Protein AF-A0A5C7T1J4-F1 (afdb_monomer)

Nearest PDB structures (foldseek):
  4exb-assembly1_A  TM=9.781E-01  e=6.542E-20  Pseudomonas aeruginosa PAO1
  4exa-assembly2_F  TM=9.784E-01  e=7.935E-20  Pseudomonas aeruginosa PAO1
  4exa-assembly1_A  TM=9.859E-01  e=1.328E-19  Pseudomonas aeruginosa PAO1
  4exb-assembly2_F  TM=9.784E-01  e=1.611E-19  Pseudomonas aeruginosa PAO1
  4exb-assembly3_E  TM=9.794E-01  e=1.611E-19  Pseudomonas aeruginosa PAO1

Structure (mmCIF, N/CA/C/O backbone):
data_AF-A0A5C7T1J4-F1
#
_entry.id   AF-A0A5C7T1J4-F1
#
loop_
_atom_site.group_PDB
_atom_site.id
_atom_site.type_symbol
_atom_site.label_atom_id
_atom_site.label_alt_id
_atom_site.label_comp_id
_atom_site.label_asym_id
_atom_site.label_entity_id
_atom_site.label_seq_id
_atom_site.pdbx_PDB_ins_code
_atom_site.Cartn_x
_atom_site.Cartn_y
_atom_site.Cartn_z
_atom_site.occupancy
_atom_site.B_iso_or_equiv
_atom_site.auth_seq_id
_atom_site.auth_comp_id
_atom_site.auth_asym_id
_atom_site.auth_atom_id
_atom_site.pdbx_PDB_model_num
ATOM 1 N N . VAL A 1 1 ? -10.253 10.873 10.100 1.00 97.56 1 VAL A N 1
ATOM 2 C CA . VAL A 1 1 ? -11.132 10.089 9.203 1.00 97.56 1 VAL A CA 1
ATOM 3 C C . VAL A 1 1 ? -12.357 10.888 8.777 1.00 97.56 1 VAL A C 1
ATOM 5 O O . VAL A 1 1 ? -12.518 11.051 7.579 1.00 97.56 1 VAL A O 1
ATOM 8 N N . GLU A 1 2 ? -13.118 11.497 9.694 1.00 98.44 2 GLU A N 1
ATOM 9 C CA . GLU A 1 2 ? -14.307 12.328 9.373 1.00 98.44 2 GLU A CA 1
ATOM 10 C C . GLU A 1 2 ? -14.107 13.330 8.228 1.00 98.44 2 GLU A C 1
ATOM 12 O O . GLU A 1 2 ? -14.837 13.335 7.244 1.00 98.44 2 GLU A O 1
ATOM 17 N N . ARG A 1 3 ? -13.038 14.133 8.291 1.00 98.69 3 ARG A N 1
ATOM 18 C CA . ARG A 1 3 ? -12.719 15.089 7.221 1.00 98.69 3 ARG A CA 1
ATOM 19 C C . ARG A 1 3 ? -12.499 14.416 5.858 1.00 98.69 3 ARG A C 1
ATOM 21 O O . ARG A 1 3 ? -12.769 15.029 4.833 1.00 98.69 3 ARG A O 1
ATOM 28 N N . SER A 1 4 ? -11.965 13.194 5.828 1.00 98.75 4 SER A N 1
ATOM 29 C CA . SER A 1 4 ? -11.783 12.438 4.583 1.00 98.75 4 SER A CA 1
ATOM 30 C C . SER A 1 4 ? -13.115 11.922 4.045 1.00 98.75 4 SER A C 1
ATOM 32 O O . SER A 1 4 ? -13.328 12.023 2.845 1.00 98.75 4 SER A O 1
ATOM 34 N N . LEU A 1 5 ? -14.010 11.446 4.916 1.00 98.75 5 LEU A N 1
ATOM 35 C CA . LEU A 1 5 ? -15.373 11.044 4.546 1.00 98.75 5 LEU A CA 1
ATOM 36 C C . LEU A 1 5 ? -16.130 12.211 3.906 1.00 98.75 5 LEU A C 1
ATOM 38 O O . LEU A 1 5 ? -16.627 12.088 2.792 1.00 98.75 5 LEU A O 1
ATOM 42 N N . GLN A 1 6 ? -16.090 13.385 4.545 1.00 98.69 6 GLN A N 1
ATOM 43 C CA . GLN A 1 6 ? -16.705 14.601 4.010 1.00 98.69 6 GLN A CA 1
ATOM 44 C C . GLN A 1 6 ? -16.141 14.989 2.636 1.00 98.69 6 GLN A C 1
ATOM 46 O O . GLN A 1 6 ? -16.895 15.335 1.737 1.00 98.69 6 GLN A O 1
ATOM 51 N N . ARG A 1 7 ? -14.813 14.937 2.462 1.00 98.81 7 ARG A N 1
ATOM 52 C CA . ARG A 1 7 ? -14.150 15.297 1.195 1.00 98.81 7 ARG A CA 1
ATOM 53 C C . ARG A 1 7 ? -14.438 14.325 0.054 1.00 98.81 7 ARG A C 1
ATOM 55 O O . ARG A 1 7 ? -14.360 14.732 -1.096 1.00 98.81 7 ARG A O 1
ATOM 62 N N . LEU A 1 8 ? -14.667 13.056 0.376 1.00 98.69 8 LEU A N 1
ATOM 63 C CA . LEU A 1 8 ? -14.955 12.001 -0.594 1.00 98.69 8 LEU A CA 1
ATOM 64 C C . LEU A 1 8 ? -16.459 11.801 -0.812 1.00 98.69 8 LEU A C 1
ATOM 66 O O . LEU A 1 8 ? -16.826 10.929 -1.590 1.00 98.69 8 LEU A O 1
ATOM 70 N N . GLU A 1 9 ? -17.303 12.578 -0.122 1.00 98.56 9 GLU A N 1
ATOM 71 C CA . GLU A 1 9 ? -18.767 12.506 -0.209 1.00 98.56 9 GLU A CA 1
ATOM 72 C C . GLU A 1 9 ? -19.301 11.074 -0.006 1.00 98.56 9 GLU A C 1
ATOM 74 O O . GLU A 1 9 ? -20.206 10.611 -0.695 1.00 98.56 9 GLU A O 1
ATOM 79 N N . THR A 1 10 ? -18.717 10.358 0.961 1.00 98.69 10 THR A N 1
ATOM 80 C CA . THR A 1 10 ? -19.054 8.968 1.307 1.00 98.69 10 THR A CA 1
ATOM 81 C C . THR A 1 10 ? -19.173 8.806 2.820 1.00 98.69 10 THR A C 1
ATOM 83 O O . THR A 1 10 ? -18.538 9.532 3.587 1.00 98.69 10 THR A O 1
ATOM 86 N N . ASP A 1 11 ? -19.956 7.827 3.264 1.00 98.31 11 ASP A N 1
ATOM 87 C CA . ASP A 1 11 ? -20.096 7.441 4.672 1.00 98.31 11 ASP A CA 1
ATOM 88 C C . ASP A 1 11 ? -19.052 6.401 5.117 1.00 98.31 11 ASP A C 1
ATOM 90 O O . ASP A 1 11 ? -18.840 6.202 6.317 1.00 98.31 11 ASP A O 1
ATOM 94 N N . ARG A 1 12 ? -18.347 5.777 4.162 1.00 98.56 12 ARG A N 1
ATOM 95 C CA . ARG A 1 12 ? -17.349 4.735 4.423 1.00 98.56 12 ARG A CA 1
ATOM 96 C C . ARG A 1 12 ? -16.152 4.789 3.475 1.00 98.56 12 ARG A C 1
ATOM 98 O O . ARG A 1 12 ? -16.300 5.037 2.279 1.00 98.56 12 ARG A O 1
ATOM 105 N N . ILE A 1 13 ? -14.967 4.466 4.004 1.00 98.88 13 ILE A N 1
ATOM 106 C CA . ILE A 1 13 ? -13.726 4.238 3.240 1.00 98.88 13 ILE A CA 1
ATOM 107 C C . ILE A 1 13 ? -13.352 2.753 3.307 1.00 98.88 13 ILE A C 1
ATOM 109 O O . ILE A 1 13 ? -13.372 2.149 4.379 1.00 98.88 13 ILE A O 1
ATOM 113 N N . ASP A 1 14 ? -12.983 2.139 2.180 1.00 98.75 14 ASP A N 1
ATOM 114 C CA . ASP A 1 14 ? -12.630 0.715 2.164 1.00 98.75 14 ASP A CA 1
ATOM 115 C C . ASP A 1 14 ? -11.370 0.408 2.988 1.00 98.75 14 ASP A C 1
ATOM 117 O O . ASP A 1 14 ? -11.359 -0.550 3.754 1.00 98.75 14 ASP A O 1
ATOM 121 N N . LEU A 1 15 ? -10.323 1.227 2.877 1.00 98.88 15 LEU A N 1
ATOM 122 C CA . LEU A 1 15 ? -9.058 1.007 3.575 1.00 98.88 15 LEU A CA 1
ATOM 123 C C . LEU A 1 15 ? -8.424 2.332 4.003 1.00 98.88 15 LEU A C 1
ATOM 125 O O . LEU A 1 15 ? -8.195 3.214 3.177 1.00 98.88 15 LEU A O 1
ATOM 129 N N . VAL A 1 16 ? -8.083 2.451 5.287 1.00 98.88 16 VAL A N 1
ATOM 130 C CA . VAL A 1 16 ? -7.248 3.547 5.803 1.00 98.88 16 VAL A CA 1
ATOM 131 C C . VAL A 1 16 ? -5.951 2.985 6.364 1.00 98.88 16 VAL A C 1
ATOM 133 O O . VAL A 1 16 ? -5.957 2.101 7.216 1.00 98.88 16 VAL A O 1
ATOM 136 N N . LEU A 1 17 ? -4.829 3.525 5.898 1.00 98.94 17 LEU A N 1
ATOM 137 C CA . LEU A 1 17 ? -3.500 3.127 6.344 1.00 98.94 17 LEU A CA 1
ATOM 138 C C . LEU A 1 17 ? -2.875 4.228 7.199 1.00 98.94 17 LEU A C 1
ATOM 140 O O . LEU A 1 17 ? -2.908 5.401 6.820 1.00 98.94 17 LEU A O 1
ATOM 144 N N . VAL A 1 18 ? -2.261 3.849 8.319 1.00 98.81 18 VAL A N 1
ATOM 145 C CA . VAL A 1 18 ? -1.377 4.733 9.084 1.00 98.81 18 VAL A CA 1
ATOM 146 C C . VAL A 1 18 ? -0.247 5.203 8.171 1.00 98.81 18 VAL A C 1
ATOM 148 O O . VAL A 1 18 ? 0.403 4.397 7.504 1.00 98.81 18 VAL A O 1
ATOM 151 N N . HIS A 1 19 ? -0.032 6.516 8.123 1.00 98.50 19 HIS A N 1
ATOM 152 C CA . HIS A 1 19 ? 0.981 7.139 7.279 1.00 98.50 19 HIS A CA 1
ATOM 153 C C . HIS A 1 19 ? 2.250 7.385 8.098 1.00 98.50 19 HIS A C 1
ATOM 155 O O . HIS A 1 19 ? 2.375 8.420 8.750 1.00 98.50 19 HIS A O 1
ATOM 161 N N . SER A 1 20 ? 3.157 6.407 8.104 1.00 98.25 20 SER A N 1
ATOM 162 C CA . SER A 1 20 ? 4.327 6.422 8.985 1.00 98.25 20 SER A CA 1
ATOM 163 C C . SER A 1 20 ? 5.413 7.410 8.545 1.00 98.25 20 SER A C 1
ATOM 165 O O . SER A 1 20 ? 5.720 7.554 7.356 1.00 98.25 20 SER A O 1
ATOM 167 N N . ASP A 1 21 ? 6.068 8.037 9.522 1.00 97.88 21 ASP A N 1
ATOM 168 C CA . ASP A 1 21 ? 7.297 8.808 9.329 1.00 97.88 21 ASP A CA 1
ATOM 169 C C . ASP A 1 21 ? 8.553 7.915 9.232 1.00 97.88 21 ASP A C 1
ATOM 171 O O . ASP A 1 21 ? 9.590 8.363 8.738 1.00 97.88 21 ASP A O 1
ATOM 175 N N . GLY A 1 22 ? 8.430 6.625 9.550 1.00 96.94 22 GLY A N 1
ATOM 176 C CA . GLY A 1 22 ? 9.499 5.626 9.597 1.00 96.94 22 GLY A CA 1
ATOM 177 C C . GLY A 1 22 ? 9.688 5.006 10.980 1.00 96.94 22 GLY A C 1
ATOM 178 O O . GLY A 1 22 ? 10.322 3.959 11.083 1.00 96.94 22 GLY A O 1
ATOM 179 N N . ASN A 1 23 ? 9.105 5.593 12.027 1.00 98.12 23 ASN A N 1
ATOM 180 C CA . ASN A 1 23 ? 9.110 5.042 13.377 1.00 98.12 23 ASN A CA 1
ATOM 181 C C . ASN A 1 23 ? 7.907 4.112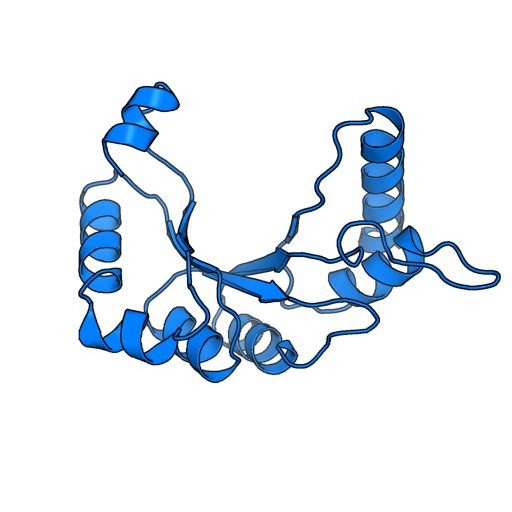 13.612 1.00 98.12 23 ASN A C 1
ATOM 183 O O . ASN A 1 23 ? 7.124 4.286 14.548 1.00 98.12 23 ASN A O 1
ATOM 187 N N . ASP A 1 24 ? 7.739 3.139 12.712 1.00 98.62 24 ASP A N 1
ATOM 188 C CA . ASP A 1 24 ? 6.531 2.318 12.600 1.00 98.62 24 ASP A CA 1
ATOM 189 C C . ASP A 1 24 ? 6.128 1.682 13.938 1.00 98.62 24 ASP A C 1
ATOM 191 O O . ASP A 1 24 ? 4.981 1.793 14.361 1.00 98.62 24 ASP A O 1
ATOM 195 N N . VAL A 1 25 ? 7.078 1.049 14.631 1.00 98.62 25 VAL A N 1
ATOM 196 C CA . VAL A 1 25 ? 6.811 0.285 15.859 1.00 98.62 25 VAL A CA 1
ATOM 197 C C . VAL A 1 25 ? 6.312 1.185 16.987 1.00 98.62 25 VAL A C 1
ATOM 199 O O . VAL A 1 25 ? 5.322 0.844 17.632 1.00 98.62 25 VAL A O 1
ATOM 202 N N . ALA A 1 26 ? 6.944 2.342 17.204 1.00 98.38 26 ALA A N 1
ATOM 203 C CA . ALA A 1 26 ? 6.513 3.280 18.239 1.00 98.38 26 ALA A CA 1
ATOM 204 C C . ALA A 1 26 ? 5.132 3.867 17.918 1.00 98.38 26 ALA A C 1
ATOM 206 O O . ALA A 1 26 ? 4.270 3.952 18.787 1.00 98.38 26 ALA A O 1
ATOM 207 N N . ILE A 1 27 ? 4.865 4.199 16.648 1.00 98.50 27 ILE A N 1
ATOM 208 C CA . ILE A 1 27 ? 3.536 4.663 16.230 1.00 98.50 27 ILE A CA 1
ATOM 209 C C . ILE A 1 27 ? 2.479 3.596 16.539 1.00 98.50 27 ILE A C 1
ATOM 211 O O . ILE A 1 27 ? 1.431 3.920 17.100 1.00 98.50 27 ILE A O 1
ATOM 215 N N . LEU A 1 28 ? 2.749 2.334 16.201 1.00 98.50 28 LEU A N 1
ATOM 216 C CA . LEU A 1 28 ? 1.812 1.23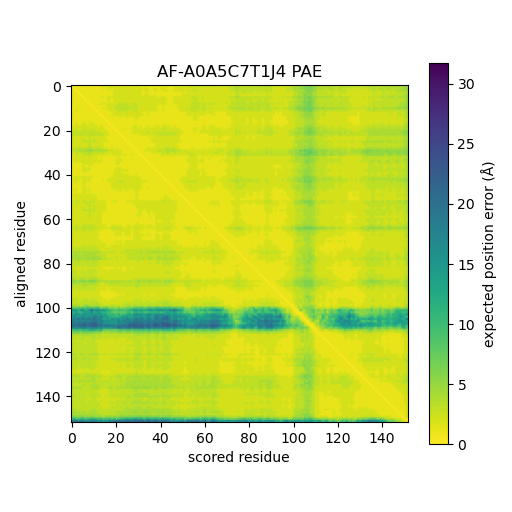2 16.413 1.00 98.50 28 LEU A CA 1
ATOM 217 C C . LEU A 1 28 ? 1.586 0.894 17.891 1.00 98.50 28 LEU A C 1
ATOM 219 O O . LEU A 1 28 ? 0.484 0.474 18.233 1.00 98.50 28 LEU A O 1
ATOM 223 N N . ARG A 1 29 ? 2.599 1.045 18.752 1.00 97.69 29 ARG A N 1
ATOM 224 C CA . ARG A 1 29 ? 2.507 0.684 20.177 1.00 97.69 29 ARG A CA 1
ATOM 225 C C . ARG A 1 29 ? 2.042 1.827 21.074 1.00 97.69 29 ARG A C 1
ATOM 227 O O . ARG A 1 29 ? 1.279 1.581 22.003 1.00 97.69 29 ARG A O 1
ATOM 234 N N . ASP A 1 30 ? 2.471 3.054 20.790 1.00 97.62 30 ASP A N 1
ATOM 235 C CA . ASP A 1 30 ? 2.446 4.127 21.789 1.00 97.62 30 ASP A CA 1
ATOM 236 C C . ASP A 1 30 ? 1.421 5.228 21.474 1.00 97.62 30 ASP A C 1
ATOM 238 O O . ASP A 1 30 ? 1.015 5.972 22.366 1.00 97.62 30 ASP A O 1
ATOM 242 N N . SER A 1 31 ? 0.979 5.360 20.217 1.00 97.81 31 SER A N 1
ATOM 243 C CA . SER A 1 31 ? 0.138 6.498 19.800 1.00 97.81 31 SER A CA 1
ATOM 244 C C . SER A 1 31 ? -1.373 6.305 19.986 1.00 97.81 31 SER A C 1
ATOM 246 O O . SER A 1 31 ? -2.122 7.280 19.920 1.00 97.81 31 SER A O 1
ATOM 248 N N . GLY A 1 32 ? -1.846 5.066 20.155 1.00 97.88 32 GLY A N 1
ATOM 249 C CA . GLY A 1 32 ? -3.280 4.737 20.182 1.00 97.88 32 GLY A CA 1
ATOM 250 C C . GLY A 1 32 ? -3.985 4.798 18.813 1.00 97.88 32 GLY A C 1
ATOM 251 O O . GLY A 1 32 ? -5.217 4.703 18.725 1.00 97.88 32 GLY A O 1
ATOM 252 N N . VAL A 1 33 ? -3.237 5.004 17.718 1.00 98.56 33 VAL A N 1
ATOM 253 C CA . VAL A 1 33 ? -3.818 5.166 16.374 1.00 98.56 33 VAL A CA 1
ATOM 254 C C . VAL A 1 33 ? -4.480 3.882 15.869 1.00 98.56 33 VAL A C 1
ATOM 256 O O . VAL A 1 33 ? -5.525 3.949 15.224 1.00 98.56 33 VAL A O 1
ATOM 259 N N . TYR A 1 34 ? -3.911 2.712 16.173 1.00 98.38 34 TYR A N 1
ATOM 260 C CA . TYR A 1 34 ? -4.440 1.423 15.718 1.00 98.38 34 TYR A CA 1
ATOM 261 C C . TYR A 1 34 ? -5.731 1.048 16.449 1.00 98.38 34 TYR A C 1
ATOM 263 O O . TYR A 1 34 ? -6.673 0.575 15.818 1.00 98.38 34 TYR A O 1
ATOM 271 N N . GLU A 1 35 ? -5.817 1.339 17.745 1.00 98.62 35 GLU A N 1
ATOM 272 C CA . GLU A 1 35 ? -7.031 1.199 18.550 1.00 98.62 35 GLU A CA 1
ATOM 273 C C . GLU A 1 35 ? -8.147 2.093 17.998 1.00 98.62 35 GLU A C 1
ATOM 275 O O . GLU A 1 35 ? -9.276 1.642 17.805 1.00 98.62 35 GLU A O 1
ATOM 280 N N . THR A 1 36 ? -7.815 3.340 17.653 1.00 98.75 36 THR A N 1
ATOM 281 C CA . THR A 1 36 ? -8.769 4.283 17.051 1.00 98.75 36 THR A CA 1
ATOM 282 C C . THR A 1 36 ? -9.267 3.797 15.686 1.00 98.75 36 THR A C 1
ATOM 284 O O . THR A 1 36 ? -10.456 3.884 15.387 1.00 98.75 36 THR A O 1
ATOM 287 N N . LEU A 1 37 ? -8.381 3.272 14.833 1.00 98.81 37 LEU A N 1
ATOM 288 C CA . LEU A 1 37 ? -8.772 2.735 13.525 1.00 98.81 37 LEU A CA 1
ATOM 289 C C . LEU A 1 37 ? -9.625 1.466 13.648 1.00 98.81 37 LEU A C 1
ATOM 291 O O . LEU A 1 37 ? -10.584 1.308 12.889 1.00 98.81 37 LEU A O 1
ATOM 295 N N . ALA A 1 38 ? -9.321 0.598 14.615 1.00 98.75 38 ALA A N 1
ATOM 296 C CA . ALA A 1 38 ? -10.143 -0.567 14.922 1.00 98.75 38 ALA A CA 1
ATOM 297 C C . ALA A 1 38 ? -11.557 -0.155 15.364 1.00 98.75 38 ALA A C 1
ATOM 299 O O . ALA A 1 38 ? -12.537 -0.758 14.920 1.00 98.75 38 ALA A O 1
ATOM 300 N N . GLU A 1 39 ? -11.677 0.912 16.158 1.00 98.75 39 GLU A N 1
ATOM 301 C CA . GLU A 1 39 ? -12.976 1.460 16.549 1.00 98.75 39 GLU A CA 1
ATOM 302 C C . GLU A 1 39 ? -13.759 2.008 15.359 1.00 98.75 39 GLU A C 1
ATOM 304 O O . GLU A 1 39 ? -14.912 1.645 15.152 1.00 98.75 39 GLU A O 1
ATOM 309 N N . LEU A 1 40 ? -13.117 2.808 14.509 1.00 98.81 40 LEU A N 1
ATOM 310 C CA . LEU A 1 40 ? -13.759 3.362 13.315 1.00 98.81 40 LEU A CA 1
ATOM 311 C C . LEU A 1 40 ? -14.197 2.270 12.325 1.00 98.81 40 LEU A C 1
ATOM 313 O O . LEU A 1 40 ? -15.199 2.432 11.626 1.00 98.81 40 LEU A O 1
ATOM 317 N N . LYS A 1 41 ? -13.479 1.142 12.270 1.00 98.75 41 LYS A N 1
ATOM 318 C CA . LYS A 1 41 ? -13.923 -0.055 11.544 1.00 98.75 41 LYS A CA 1
ATOM 319 C C . LYS A 1 41 ? -15.167 -0.670 12.192 1.00 98.75 41 LYS A C 1
ATOM 321 O O . LYS A 1 41 ? -16.116 -0.992 11.481 1.00 98.75 41 LYS A O 1
ATOM 326 N N . ARG A 1 42 ? -15.200 -0.795 13.524 1.00 98.62 42 ARG A N 1
ATOM 327 C CA . ARG A 1 42 ? -16.361 -1.299 14.282 1.00 98.62 42 ARG A CA 1
ATOM 328 C C . ARG A 1 42 ? -17.602 -0.411 14.125 1.00 98.62 42 ARG A C 1
ATOM 330 O O . ARG A 1 42 ? -18.703 -0.938 14.011 1.00 98.62 42 ARG A O 1
ATOM 337 N N . GLU A 1 43 ? -17.422 0.905 14.047 1.00 98.50 43 GLU A N 1
ATOM 338 C CA . GLU A 1 43 ? -18.477 1.885 13.744 1.00 98.50 43 GLU A CA 1
ATOM 339 C C . GLU A 1 43 ? -18.968 1.832 12.282 1.00 98.50 43 GLU A C 1
ATOM 341 O O . GLU A 1 43 ? -19.938 2.499 11.934 1.00 98.50 43 GLU A O 1
ATOM 346 N N . GLY A 1 44 ? -18.306 1.069 11.406 1.00 98.50 44 GLY A N 1
ATOM 347 C CA . GLY A 1 44 ? -18.674 0.929 9.995 1.00 98.50 44 GLY A CA 1
ATOM 348 C C . GLY A 1 44 ? -18.117 2.012 9.066 1.00 98.50 44 GLY A C 1
ATOM 349 O O . GLY A 1 44 ? -18.341 1.936 7.859 1.00 98.50 44 GLY A O 1
ATOM 350 N N . LYS A 1 45 ? -17.340 2.974 9.583 1.00 98.75 45 LYS A N 1
ATOM 351 C CA . LYS A 1 45 ? -16.713 4.052 8.791 1.00 98.75 45 LYS A CA 1
ATOM 352 C C . LYS A 1 45 ? -15.549 3.562 7.934 1.00 98.75 45 LYS A C 1
ATOM 354 O O . LYS A 1 45 ? -15.222 4.183 6.922 1.00 98.75 45 LYS A O 1
ATOM 359 N N . LEU A 1 46 ? -14.919 2.455 8.328 1.00 98.81 46 LEU A N 1
ATOM 360 C CA . LEU A 1 46 ? -13.847 1.788 7.587 1.00 98.81 46 LEU A CA 1
ATOM 361 C C . LEU A 1 46 ? -14.232 0.331 7.305 1.00 98.81 46 LEU A C 1
ATOM 363 O O . LEU A 1 46 ? -14.768 -0.328 8.193 1.00 98.81 46 LEU A O 1
ATOM 367 N N . ARG A 1 47 ? -13.921 -0.222 6.123 1.00 98.56 47 ARG A N 1
ATOM 368 C CA . ARG A 1 47 ? -13.993 -1.694 5.938 1.00 98.56 47 ARG A CA 1
ATOM 369 C C .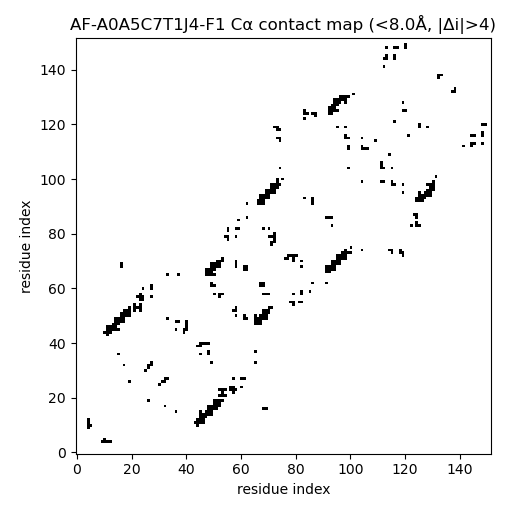 ARG A 1 47 ? -12.742 -2.397 6.454 1.00 98.56 47 ARG A C 1
ATOM 371 O O . ARG A 1 47 ? -12.840 -3.522 6.937 1.00 98.56 47 ARG A O 1
ATOM 378 N N . ALA A 1 48 ? -11.590 -1.748 6.346 1.00 98.81 48 ALA A N 1
ATOM 379 C CA . ALA A 1 48 ? -10.299 -2.276 6.745 1.00 98.81 48 ALA A CA 1
ATOM 380 C C . ALA A 1 48 ? -9.345 -1.154 7.173 1.00 98.81 48 ALA A C 1
ATOM 382 O O . ALA A 1 48 ? -9.514 0.014 6.802 1.00 98.81 48 ALA A O 1
ATOM 383 N N . PHE A 1 49 ? -8.312 -1.512 7.929 1.00 98.88 49 PHE A N 1
ATOM 384 C CA . PHE A 1 49 ? -7.219 -0.603 8.260 1.00 98.88 49 PHE A CA 1
ATOM 385 C C . PHE A 1 49 ? -5.859 -1.305 8.248 1.00 98.88 49 PHE A C 1
ATOM 387 O O . PHE A 1 49 ? -5.769 -2.531 8.197 1.00 98.88 49 PHE A O 1
ATOM 394 N N . GLY A 1 50 ? -4.784 -0.525 8.272 1.00 98.88 50 GLY A N 1
ATOM 395 C CA . GLY A 1 50 ? -3.436 -1.071 8.193 1.00 98.88 50 GLY A CA 1
ATOM 396 C C . GLY A 1 50 ? -2.336 -0.027 8.328 1.00 98.88 50 GLY A C 1
ATOM 397 O O . GLY A 1 50 ? -2.574 1.085 8.801 1.00 98.88 50 GLY A O 1
ATOM 398 N N . LEU A 1 51 ? -1.139 -0.369 7.856 1.00 98.88 51 LEU A N 1
ATOM 399 C CA . LEU A 1 51 ? 0.050 0.485 7.908 1.00 98.88 51 LEU A CA 1
ATOM 400 C C . LEU A 1 51 ? 0.617 0.715 6.505 1.00 98.88 51 LEU A C 1
ATOM 402 O O . LEU A 1 51 ? 0.771 -0.229 5.739 1.00 98.88 51 LEU A O 1
ATOM 406 N N . SER A 1 52 ? 0.999 1.951 6.185 1.00 98.81 52 SER A N 1
ATOM 407 C CA . SER A 1 52 ? 1.975 2.241 5.131 1.00 98.81 52 SER A CA 1
ATOM 408 C C . SER A 1 52 ? 3.323 2.512 5.789 1.00 98.81 52 SER A C 1
ATOM 410 O O . SER A 1 52 ? 3.600 3.633 6.219 1.00 98.81 52 SER A O 1
ATOM 412 N N . GLY A 1 53 ? 4.124 1.452 5.909 1.00 98.12 53 GLY A N 1
ATOM 413 C CA . GLY A 1 53 ? 5.314 1.401 6.762 1.00 98.12 53 GLY A CA 1
ATOM 414 C C . GLY A 1 53 ? 6.614 1.639 6.007 1.00 98.12 53 GLY A C 1
ATOM 415 O O . GLY A 1 53 ? 6.610 1.919 4.805 1.00 98.12 53 GLY A O 1
ATOM 416 N N . LYS A 1 54 ? 7.729 1.572 6.723 1.00 98.31 54 LYS A N 1
ATOM 417 C CA . LYS A 1 54 ? 9.091 1.621 6.178 1.00 98.31 54 LYS A CA 1
ATOM 418 C C . LYS A 1 54 ? 10.008 0.558 6.791 1.00 98.31 54 LYS A C 1
ATOM 420 O O . LYS A 1 54 ? 11.154 0.453 6.359 1.00 98.31 54 LYS A O 1
ATOM 425 N N . THR A 1 55 ? 9.556 -0.184 7.805 1.00 98.62 55 THR A N 1
ATOM 426 C CA . THR A 1 55 ? 10.355 -1.207 8.488 1.00 98.62 55 THR A CA 1
ATOM 427 C C . THR A 1 55 ? 9.659 -2.565 8.470 1.00 98.62 55 THR A C 1
ATOM 429 O O . THR A 1 55 ? 8.436 -2.667 8.566 1.00 98.62 55 THR A O 1
ATOM 432 N N . VAL A 1 56 ? 10.460 -3.634 8.396 1.00 98.69 56 VAL A N 1
ATOM 433 C CA . VAL A 1 56 ? 9.957 -5.016 8.465 1.00 98.69 56 VAL A CA 1
ATOM 434 C C . VAL A 1 56 ? 9.222 -5.256 9.780 1.00 98.69 56 VAL A C 1
ATOM 436 O O . VAL A 1 56 ? 8.109 -5.766 9.771 1.00 98.69 56 VAL A O 1
ATOM 439 N N . GLU A 1 57 ? 9.817 -4.852 10.905 1.00 98.75 57 GLU A N 1
ATOM 440 C CA . GLU A 1 57 ? 9.212 -5.021 12.231 1.00 98.75 57 GLU A CA 1
ATOM 441 C C . GLU A 1 57 ? 7.858 -4.306 12.327 1.00 98.75 57 GLU A C 1
ATOM 443 O O . GLU A 1 57 ? 6.884 -4.883 12.808 1.00 98.75 57 GLU A O 1
ATOM 448 N N . GLY A 1 58 ? 7.769 -3.083 11.795 1.00 98.75 58 GLY A N 1
ATOM 449 C CA . GLY A 1 58 ? 6.524 -2.330 11.705 1.00 98.75 58 GLY A CA 1
ATOM 450 C C . GLY A 1 58 ? 5.469 -3.025 10.854 1.00 98.75 58 GLY A C 1
ATOM 451 O O . GLY A 1 58 ? 4.320 -3.143 11.274 1.00 98.75 58 GLY A O 1
ATOM 452 N N . GLY A 1 59 ? 5.854 -3.521 9.676 1.00 98.75 59 GLY A N 1
ATOM 453 C CA . GLY A 1 59 ? 4.969 -4.273 8.789 1.00 98.75 59 GLY A CA 1
ATOM 454 C C . GLY A 1 59 ? 4.442 -5.564 9.419 1.00 98.75 59 GLY A C 1
ATOM 455 O O . GLY A 1 59 ? 3.247 -5.833 9.338 1.00 98.75 59 GLY A O 1
ATOM 456 N N . LEU A 1 60 ? 5.297 -6.334 10.096 1.00 98.75 60 LEU A N 1
ATOM 457 C CA . LEU A 1 60 ? 4.892 -7.555 10.801 1.00 98.75 60 LEU A CA 1
ATOM 458 C C . LEU A 1 60 ? 3.918 -7.241 11.944 1.00 98.75 60 LEU A C 1
ATOM 460 O O . LEU A 1 60 ? 2.827 -7.808 11.990 1.00 98.75 60 LEU A O 1
ATOM 464 N N . LEU A 1 61 ? 4.261 -6.269 12.796 1.00 98.69 61 LEU A N 1
ATOM 465 C CA . LEU A 1 61 ? 3.416 -5.836 13.911 1.00 98.69 61 LEU A CA 1
ATOM 466 C C . LEU A 1 61 ? 2.060 -5.297 13.428 1.00 98.69 61 LEU A C 1
ATOM 468 O O . LEU A 1 61 ? 1.013 -5.591 14.007 1.00 98.69 61 LEU A O 1
ATOM 472 N N . ALA A 1 62 ? 2.056 -4.536 12.331 1.00 98.69 62 ALA A N 1
ATOM 473 C CA . ALA A 1 62 ? 0.841 -4.024 11.709 1.00 98.69 62 ALA A CA 1
ATOM 474 C C . ALA A 1 62 ? -0.127 -5.141 11.304 1.00 98.69 62 ALA A C 1
ATOM 476 O O . ALA A 1 62 ? -1.341 -4.947 11.398 1.00 98.69 62 ALA A O 1
ATOM 477 N N . LEU A 1 63 ? 0.392 -6.286 10.857 1.00 98.69 63 LEU A N 1
ATOM 478 C CA . LEU A 1 63 ? -0.404 -7.416 10.389 1.00 98.69 63 LEU A CA 1
ATOM 479 C C . LEU A 1 63 ? -0.973 -8.280 11.520 1.00 98.69 63 LEU A C 1
ATOM 481 O O . LEU A 1 63 ? -1.927 -9.016 11.273 1.00 98.69 63 LEU A O 1
ATOM 485 N N . GLU A 1 64 ? -0.476 -8.168 12.754 1.00 97.94 64 GLU A N 1
ATOM 486 C CA . GLU A 1 64 ? -1.050 -8.887 13.900 1.00 97.94 64 GLU A CA 1
ATOM 487 C C . GLU A 1 64 ? -2.511 -8.475 14.146 1.00 97.94 64 GLU A C 1
ATOM 489 O O . GLU A 1 64 ? -3.384 -9.323 14.335 1.00 97.94 64 GLU A O 1
ATOM 494 N N . ARG A 1 65 ? -2.798 -7.166 14.089 1.00 96.19 65 ARG A N 1
ATOM 495 C CA . ARG A 1 65 ? -4.134 -6.600 14.370 1.00 96.19 65 ARG A CA 1
ATOM 496 C C . ARG A 1 65 ? -4.811 -5.967 13.158 1.00 96.19 65 ARG A C 1
ATOM 498 O O . ARG A 1 65 ? -6.035 -5.998 13.067 1.00 96.19 65 ARG A O 1
ATOM 505 N N . GLY A 1 66 ? -4.033 -5.376 12.255 1.00 98.31 66 GLY A N 1
ATOM 506 C CA . GLY A 1 66 ? -4.534 -4.741 11.041 1.00 98.31 66 GLY A CA 1
ATOM 507 C C . GLY A 1 66 ? -4.858 -5.751 9.945 1.00 98.31 66 GLY A C 1
ATOM 508 O O . GLY A 1 66 ? -4.551 -6.941 10.038 1.00 98.31 66 GLY A O 1
ATOM 509 N N . ASP A 1 67 ? -5.481 -5.263 8.882 1.00 98.75 67 ASP A N 1
ATOM 510 C CA . ASP A 1 67 ? -5.940 -6.075 7.754 1.00 98.75 67 ASP A CA 1
ATOM 511 C C . ASP A 1 67 ? -4.934 -6.093 6.595 1.00 98.75 67 ASP A C 1
ATOM 513 O O . ASP A 1 67 ? -4.922 -7.026 5.790 1.00 98.75 67 ASP A O 1
ATOM 517 N N . CYS A 1 68 ? -4.108 -5.047 6.490 1.00 98.81 68 CYS A N 1
ATOM 518 C CA . CYS A 1 68 ? -3.236 -4.813 5.346 1.00 98.81 68 CYS A CA 1
ATOM 519 C C . CYS A 1 68 ? -1.925 -4.123 5.745 1.00 98.81 68 CYS A C 1
ATOM 521 O O . CYS A 1 68 ? -1.909 -3.262 6.626 1.00 98.81 68 CYS A O 1
ATOM 523 N N . ALA A 1 69 ? -0.843 -4.418 5.024 1.00 98.88 69 ALA A N 1
ATOM 524 C CA . ALA A 1 69 ? 0.368 -3.600 5.029 1.00 98.88 69 ALA A CA 1
ATOM 525 C C . ALA A 1 69 ? 0.672 -3.082 3.616 1.00 98.88 69 ALA A C 1
ATOM 527 O O . ALA A 1 69 ? 0.522 -3.797 2.627 1.00 98.88 69 ALA A O 1
ATOM 528 N N . MET A 1 70 ? 1.081 -1.818 3.514 1.00 98.88 70 MET A N 1
ATOM 529 C CA . MET A 1 70 ? 1.622 -1.228 2.297 1.00 98.88 70 MET A CA 1
ATOM 530 C C . MET A 1 70 ? 3.132 -1.053 2.436 1.00 98.88 70 MET A C 1
ATOM 532 O O . MET A 1 70 ? 3.593 -0.244 3.246 1.00 98.88 70 MET A O 1
ATOM 536 N N . VAL A 1 71 ? 3.883 -1.770 1.607 1.00 98.56 71 VAL A N 1
ATOM 537 C CA . VAL A 1 71 ? 5.336 -1.961 1.734 1.00 98.56 71 VAL A CA 1
ATOM 538 C C . VAL A 1 71 ? 6.065 -1.605 0.444 1.00 98.56 71 VAL A C 1
ATOM 540 O O . VAL A 1 71 ? 5.477 -1.597 -0.643 1.00 98.56 71 VAL A O 1
ATOM 543 N N . THR A 1 72 ? 7.347 -1.277 0.559 1.00 98.44 72 THR A N 1
ATOM 544 C CA . THR A 1 72 ? 8.225 -1.022 -0.584 1.00 98.44 72 THR A CA 1
ATOM 545 C C . THR A 1 72 ? 8.780 -2.341 -1.103 1.00 98.44 72 THR A C 1
ATOM 547 O O . THR A 1 72 ? 9.476 -3.057 -0.386 1.00 98.44 72 THR A O 1
ATOM 550 N N . TYR A 1 73 ? 8.489 -2.657 -2.363 1.00 98.12 73 TYR A N 1
ATOM 551 C CA . TYR A 1 73 ? 9.046 -3.829 -3.035 1.00 98.12 73 TYR A CA 1
ATOM 552 C C . TYR A 1 73 ? 9.251 -3.517 -4.516 1.00 98.12 73 TYR A C 1
ATOM 554 O O . TYR A 1 73 ? 8.294 -3.225 -5.236 1.00 98.12 73 TYR A O 1
ATOM 562 N N . ASN A 1 74 ? 10.504 -3.505 -4.961 1.00 97.31 74 ASN A N 1
ATOM 563 C CA . ASN A 1 74 ? 10.880 -3.246 -6.348 1.00 97.31 74 ASN A CA 1
ATOM 564 C C . ASN A 1 74 ? 12.230 -3.903 -6.680 1.00 97.31 74 ASN A C 1
ATOM 566 O O . ASN A 1 74 ? 12.840 -4.569 -5.843 1.00 97.31 74 ASN A O 1
ATOM 570 N N . LEU A 1 75 ? 12.703 -3.729 -7.917 1.00 95.25 75 LEU A N 1
ATOM 571 C CA . LEU A 1 75 ? 13.927 -4.376 -8.399 1.00 95.25 75 LEU A CA 1
ATOM 572 C C . LEU A 1 75 ? 15.161 -4.077 -7.529 1.00 95.25 75 LEU A C 1
ATOM 574 O O . LEU A 1 75 ? 15.997 -4.971 -7.386 1.00 95.25 75 LEU A O 1
ATOM 578 N N . ALA A 1 76 ? 15.235 -2.882 -6.930 1.00 94.62 76 ALA A N 1
ATOM 579 C CA . ALA A 1 76 ? 16.346 -2.417 -6.097 1.00 94.62 76 ALA A CA 1
ATOM 580 C C . ALA A 1 76 ? 16.107 -2.596 -4.585 1.00 94.62 76 ALA A C 1
ATOM 582 O O . ALA A 1 76 ? 17.050 -2.829 -3.833 1.00 94.62 76 ALA A O 1
ATOM 583 N N . GLU A 1 77 ? 14.859 -2.498 -4.125 1.00 96.31 77 GLU A N 1
ATOM 584 C CA . GLU 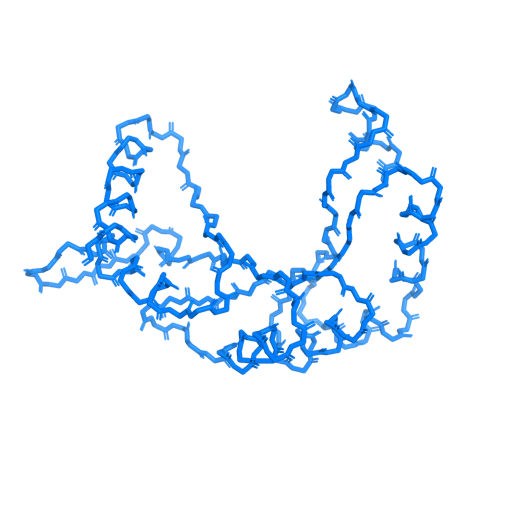A 1 77 ? 14.489 -2.528 -2.709 1.00 96.31 77 GLU A CA 1
ATOM 585 C C . GLU A 1 77 ? 13.618 -3.754 -2.413 1.00 96.31 77 GLU A C 1
ATOM 587 O O . GLU A 1 77 ? 12.430 -3.779 -2.731 1.00 96.31 77 GLU A O 1
ATOM 592 N N . ARG A 1 78 ? 14.212 -4.776 -1.781 1.00 97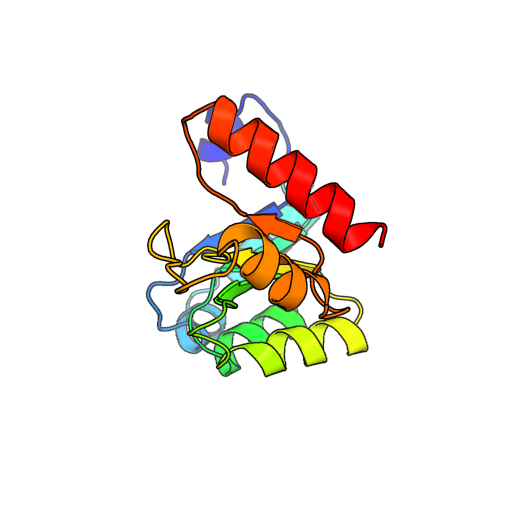.25 78 ARG A N 1
ATOM 593 C CA . ARG A 1 78 ? 13.533 -6.040 -1.420 1.00 97.25 78 ARG A CA 1
ATOM 594 C C . ARG A 1 78 ? 13.550 -6.345 0.081 1.00 97.25 78 ARG A C 1
ATOM 596 O O . ARG A 1 78 ? 13.174 -7.435 0.495 1.00 97.25 78 ARG A O 1
ATOM 603 N N . GLY A 1 79 ? 13.986 -5.386 0.900 1.00 97.62 79 GLY A N 1
ATOM 604 C CA . GLY A 1 79 ? 14.161 -5.571 2.345 1.00 97.62 79 GLY A CA 1
ATOM 605 C C . GLY A 1 79 ? 12.867 -5.894 3.099 1.00 97.62 79 GLY A C 1
ATOM 606 O O . GLY A 1 79 ? 12.922 -6.554 4.129 1.00 97.62 79 GLY A O 1
ATOM 607 N N . GLU A 1 80 ? 11.706 -5.489 2.573 1.00 98.31 80 GLU A N 1
ATOM 608 C CA . GLU A 1 80 ? 10.399 -5.731 3.202 1.00 98.31 80 GLU A CA 1
ATOM 609 C C . GLU A 1 80 ? 9.749 -7.075 2.808 1.00 98.31 80 GLU A C 1
ATOM 611 O O . GLU A 1 80 ? 8.617 -7.337 3.209 1.00 98.31 80 GLU A O 1
ATOM 616 N N . GLN A 1 81 ? 10.447 -7.957 2.070 1.00 98.31 81 GLN A N 1
ATOM 617 C CA . GLN A 1 81 ? 9.888 -9.232 1.580 1.00 98.31 81 GLN A CA 1
ATOM 618 C C . GLN A 1 81 ? 9.287 -10.106 2.694 1.00 98.31 81 GLN A C 1
ATOM 620 O O . GLN A 1 81 ? 8.216 -10.677 2.509 1.00 98.31 81 GLN A O 1
ATOM 625 N N . ALA A 1 82 ? 9.905 -10.131 3.879 1.00 98.50 82 ALA A N 1
ATOM 626 C CA . ALA A 1 82 ? 9.409 -10.909 5.017 1.00 98.50 82 ALA A CA 1
ATOM 627 C C . ALA A 1 82 ? 7.973 -10.529 5.442 1.00 98.50 82 ALA A C 1
ATOM 629 O O . ALA A 1 82 ? 7.242 -11.364 5.972 1.00 98.50 82 ALA A O 1
ATOM 630 N N . VAL A 1 83 ? 7.538 -9.288 5.188 1.00 98.75 83 VAL A N 1
ATOM 631 C CA . VAL A 1 83 ? 6.158 -8.850 5.456 1.00 98.75 83 VAL A CA 1
ATOM 632 C C . VAL A 1 83 ? 5.180 -9.488 4.461 1.00 98.75 83 VAL A C 1
ATOM 634 O O . VAL A 1 83 ? 4.071 -9.856 4.848 1.00 98.75 83 VAL A O 1
ATOM 637 N N . LEU A 1 84 ? 5.589 -9.669 3.199 1.00 98.69 84 LEU A N 1
ATOM 638 C CA . LEU A 1 84 ? 4.787 -10.348 2.177 1.00 98.69 84 LEU A CA 1
ATOM 639 C C . LEU A 1 84 ? 4.634 -11.833 2.522 1.00 98.69 84 LEU A C 1
ATOM 641 O O . LEU A 1 84 ? 3.524 -12.359 2.462 1.00 98.69 84 LEU A O 1
ATOM 645 N N . ASP A 1 85 ? 5.727 -12.491 2.916 1.00 98.38 85 ASP A N 1
ATOM 646 C CA . ASP A 1 85 ? 5.732 -13.899 3.335 1.00 98.38 85 ASP A CA 1
ATOM 647 C C . ASP A 1 85 ? 4.810 -14.128 4.545 1.00 98.38 85 ASP A C 1
ATOM 649 O O . ASP A 1 85 ? 3.992 -15.056 4.583 1.00 98.38 85 ASP A O 1
ATOM 653 N N . HIS A 1 86 ? 4.883 -13.228 5.528 1.00 98.31 86 HIS A N 1
ATOM 654 C CA . HIS A 1 86 ? 4.005 -13.254 6.692 1.00 98.31 86 HIS A CA 1
ATOM 655 C C . HIS A 1 86 ? 2.530 -13.059 6.312 1.00 98.31 86 HIS A C 1
ATOM 657 O O . HIS A 1 86 ? 1.652 -13.733 6.852 1.00 98.31 86 HIS A O 1
ATOM 663 N N . ALA A 1 87 ? 2.233 -12.180 5.354 1.00 98.44 87 ALA A N 1
ATOM 664 C CA . ALA A 1 87 ? 0.863 -11.945 4.916 1.00 98.44 87 ALA A CA 1
ATOM 665 C C . ALA A 1 87 ? 0.231 -13.165 4.232 1.00 98.44 87 ALA A C 1
ATOM 667 O O . ALA A 1 87 ? -0.938 -13.453 4.496 1.00 98.44 87 ALA A O 1
ATOM 668 N N . VAL A 1 88 ? 0.998 -13.917 3.428 1.00 97.75 88 VAL A N 1
ATOM 669 C CA . VAL A 1 88 ? 0.536 -15.174 2.804 1.00 97.75 88 VAL A CA 1
ATOM 670 C C . VAL A 1 88 ? 0.078 -16.164 3.868 1.00 97.75 88 VAL A C 1
ATOM 672 O O . VAL A 1 88 ? -1.019 -16.712 3.786 1.00 97.75 88 VAL A O 1
ATOM 675 N N . THR A 1 89 ? 0.910 -16.374 4.887 1.00 96.62 89 THR A N 1
ATOM 676 C CA . THR A 1 89 ? 0.662 -17.382 5.928 1.00 96.62 89 THR A CA 1
ATOM 677 C C . THR A 1 89 ? -0.517 -17.032 6.842 1.00 96.62 89 THR A C 1
ATOM 679 O O . THR A 1 89 ? -1.118 -17.934 7.421 1.00 96.62 89 THR A O 1
ATOM 682 N N . HIS A 1 90 ? -0.898 -15.753 6.924 1.00 97.06 90 HIS A N 1
ATOM 683 C CA . HIS A 1 90 ? -1.946 -15.258 7.828 1.00 97.06 90 HIS A CA 1
ATOM 684 C C . HIS A 1 90 ? -3.184 -14.696 7.112 1.00 97.06 90 HIS A C 1
ATOM 686 O O . HIS A 1 90 ? -4.062 -14.129 7.764 1.00 97.06 90 HIS A O 1
ATOM 692 N N . GLY A 1 91 ? -3.264 -14.824 5.783 1.00 97.00 91 GLY A N 1
ATOM 693 C CA . GLY A 1 91 ? -4.398 -14.332 4.995 1.00 97.00 91 GLY A CA 1
ATOM 694 C C . GLY A 1 91 ? -4.584 -12.812 5.072 1.00 97.00 91 GLY A C 1
ATOM 695 O O . GLY A 1 91 ? -5.713 -12.335 5.187 1.00 97.00 91 GLY A O 1
ATOM 696 N N . LYS A 1 92 ? -3.485 -12.048 5.057 1.00 98.44 92 LYS A N 1
ATOM 697 C CA . LYS A 1 92 ? -3.496 -10.579 5.144 1.00 98.44 92 LYS A CA 1
ATOM 698 C C . LYS A 1 92 ? -3.267 -9.925 3.782 1.00 98.44 92 LYS A C 1
ATOM 700 O O . LYS A 1 92 ? -2.642 -10.508 2.902 1.00 98.44 92 LYS A O 1
ATOM 705 N N . GLY A 1 93 ? -3.757 -8.696 3.617 1.00 98.56 93 GLY A N 1
ATOM 706 C CA . GLY A 1 93 ? -3.573 -7.929 2.384 1.00 98.56 93 GLY A CA 1
ATOM 707 C C . GLY A 1 93 ? -2.194 -7.274 2.290 1.00 98.56 93 GLY A C 1
ATOM 708 O O . GLY A 1 93 ? -1.677 -6.752 3.282 1.00 98.56 93 GLY A O 1
ATOM 709 N N . ILE A 1 94 ? -1.628 -7.228 1.082 1.00 98.81 94 ILE A N 1
ATOM 710 C CA . ILE A 1 94 ? -0.420 -6.449 0.789 1.00 98.81 94 ILE A CA 1
ATOM 711 C C . ILE A 1 94 ? -0.650 -5.523 -0.397 1.00 98.81 94 ILE A C 1
ATOM 713 O O . ILE A 1 94 ? -1.034 -5.953 -1.487 1.00 98.81 94 ILE A O 1
ATOM 717 N N . LEU A 1 95 ? -0.318 -4.250 -0.194 1.00 98.88 95 LEU A N 1
ATOM 718 C CA . LEU A 1 95 ? -0.199 -3.265 -1.260 1.00 98.88 95 LEU A CA 1
ATOM 719 C C . LEU A 1 95 ? 1.271 -2.918 -1.486 1.00 98.88 95 LEU A C 1
ATOM 721 O O . LEU A 1 95 ? 1.977 -2.522 -0.562 1.00 98.88 95 LEU A O 1
ATOM 725 N N . ILE A 1 96 ? 1.739 -2.996 -2.725 1.00 98.56 96 ILE A N 1
ATOM 726 C CA . ILE A 1 96 ? 3.096 -2.561 -3.060 1.00 98.56 96 ILE A CA 1
ATOM 727 C C . ILE A 1 96 ? 3.090 -1.084 -3.435 1.00 98.56 96 ILE A C 1
ATOM 729 O O . ILE A 1 96 ? 2.378 -0.667 -4.350 1.00 98.56 96 ILE A O 1
ATOM 733 N N . LYS A 1 97 ? 3.920 -0.289 -2.756 1.00 97.94 97 LYS A N 1
ATOM 734 C CA . LYS A 1 97 ? 4.279 1.072 -3.178 1.00 97.94 97 LYS A CA 1
ATOM 735 C C . LYS A 1 97 ? 5.656 1.075 -3.831 1.00 97.94 97 LYS A C 1
ATOM 737 O O . LYS A 1 97 ? 6.499 0.229 -3.552 1.00 97.94 97 LYS A O 1
ATOM 742 N N . LYS A 1 98 ? 5.885 2.062 -4.702 1.00 96.31 98 LYS A N 1
ATOM 743 C CA . LYS A 1 98 ? 7.138 2.236 -5.457 1.00 96.31 98 LYS A CA 1
ATOM 744 C C . LYS A 1 98 ? 7.554 1.013 -6.295 1.00 96.31 98 LYS A C 1
ATOM 746 O O . LYS A 1 98 ? 8.745 0.830 -6.520 1.00 96.31 98 LYS A O 1
ATOM 751 N N . ALA A 1 99 ? 6.605 0.234 -6.823 1.00 95.44 99 ALA A N 1
ATOM 752 C CA . ALA A 1 99 ? 6.895 -0.905 -7.710 1.00 95.44 99 ALA A CA 1
ATOM 753 C C . ALA A 1 99 ? 7.809 -0.532 -8.901 1.00 95.44 99 ALA A C 1
ATOM 755 O O . ALA A 1 99 ? 8.664 -1.312 -9.317 1.00 95.44 99 ALA A O 1
ATOM 756 N N . LEU A 1 100 ? 7.663 0.697 -9.414 1.00 94.56 100 LEU A N 1
ATOM 757 C CA . LEU A 1 100 ? 8.464 1.260 -10.510 1.00 94.56 100 LEU A CA 1
ATOM 758 C C . LEU A 1 100 ? 9.526 2.270 -10.027 1.00 94.56 100 LEU A C 1
ATOM 760 O O . LEU A 1 100 ? 9.852 3.206 -10.754 1.00 94.56 100 LEU A O 1
ATOM 764 N N . ALA A 1 101 ? 9.992 2.170 -8.774 1.00 87.44 101 ALA A N 1
ATOM 765 C CA . ALA A 1 101 ? 10.970 3.087 -8.166 1.00 87.44 101 ALA A CA 1
ATOM 766 C C . ALA A 1 101 ? 10.623 4.584 -8.355 1.00 87.44 101 ALA A C 1
ATOM 768 O O . ALA A 1 101 ? 11.474 5.4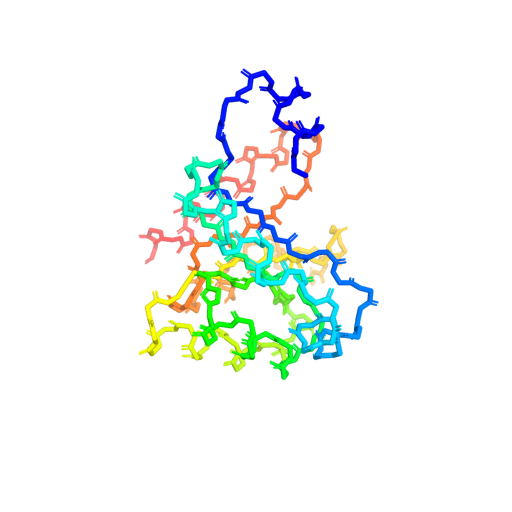24 -8.654 1.00 87.44 101 ALA A O 1
ATOM 769 N N . SER A 1 102 ? 9.336 4.928 -8.242 1.00 79.88 102 SER A N 1
ATOM 770 C CA . SER A 1 102 ? 8.821 6.284 -8.497 1.00 79.88 102 SER A CA 1
ATOM 771 C C . SER A 1 102 ? 9.168 6.839 -9.892 1.00 79.88 102 SER A C 1
ATOM 773 O O . SER A 1 102 ? 9.427 8.029 -10.029 1.00 79.88 102 SER A O 1
ATOM 775 N N . GLY A 1 103 ? 9.198 5.982 -10.917 1.00 74.12 103 GLY A N 1
ATOM 776 C CA . GLY A 1 103 ? 9.519 6.355 -12.299 1.00 74.12 103 GLY A CA 1
ATOM 777 C C . GLY A 1 103 ? 11.008 6.286 -12.652 1.00 74.12 103 GLY A C 1
ATOM 778 O O . GLY A 1 103 ? 11.361 6.571 -13.789 1.00 74.12 103 GLY A O 1
ATOM 779 N N . HIS A 1 104 ? 11.869 5.883 -11.713 1.00 76.44 104 HIS A N 1
ATOM 780 C CA . HIS A 1 104 ? 13.317 5.749 -11.929 1.00 76.44 104 HIS A CA 1
ATOM 781 C C . HIS A 1 104 ? 13.748 4.316 -12.263 1.00 76.44 104 HIS A C 1
ATOM 783 O O . HIS A 1 104 ? 14.942 4.024 -12.280 1.00 76.44 104 HIS A O 1
ATOM 789 N N . ALA A 1 105 ? 12.800 3.406 -12.501 1.00 72.06 105 ALA A N 1
ATOM 790 C CA . ALA A 1 105 ? 13.122 2.067 -12.973 1.00 72.06 105 ALA A CA 1
ATOM 791 C C . ALA A 1 105 ? 13.728 2.166 -14.382 1.00 72.06 105 ALA A C 1
ATOM 793 O O . ALA A 1 105 ? 13.029 2.450 -15.353 1.00 72.06 105 ALA A O 1
ATOM 794 N N . VAL A 1 106 ? 15.040 1.957 -14.478 1.00 70.56 106 VAL A N 1
ATOM 795 C CA . VAL A 1 106 ? 15.793 1.949 -15.733 1.00 70.56 106 VAL A CA 1
ATOM 796 C C . VAL A 1 106 ? 16.568 0.642 -15.796 1.00 70.56 106 VAL A C 1
ATOM 798 O O . VAL A 1 106 ? 17.337 0.331 -14.888 1.00 70.56 106 VAL A O 1
ATOM 801 N N . LEU A 1 107 ? 16.368 -0.110 -16.873 1.00 70.94 107 LEU A N 1
ATOM 802 C CA . LEU A 1 107 ? 17.123 -1.317 -17.193 1.00 70.94 107 LEU A CA 1
ATOM 803 C C . LEU A 1 107 ? 17.689 -1.175 -18.604 1.00 70.94 107 LEU A C 1
ATOM 805 O O . LEU A 1 107 ? 17.040 -0.624 -19.493 1.00 70.94 107 LEU A O 1
ATOM 809 N N . ALA A 1 108 ? 18.914 -1.649 -18.810 1.00 71.69 108 ALA A N 1
ATOM 810 C CA . ALA A 1 108 ? 19.521 -1.671 -20.133 1.00 71.69 108 ALA A CA 1
ATOM 811 C C . ALA A 1 108 ? 19.031 -2.908 -20.899 1.00 71.69 108 ALA A C 1
ATOM 813 O O . ALA A 1 108 ? 19.287 -4.029 -20.475 1.00 71.69 108 ALA A O 1
ATOM 814 N N . GLY A 1 109 ? 18.357 -2.702 -22.034 1.00 75.31 109 GLY A N 1
ATOM 815 C CA . GLY A 1 109 ? 17.969 -3.784 -22.951 1.00 75.31 109 GLY A CA 1
ATOM 816 C C . GLY A 1 109 ? 16.681 -4.540 -22.603 1.00 75.31 109 GLY A C 1
ATOM 817 O O . GLY A 1 109 ? 16.296 -5.425 -23.361 1.00 75.31 109 GLY A O 1
ATOM 818 N N . GLU A 1 110 ? 15.991 -4.173 -21.523 1.00 82.19 110 GLU A N 1
ATOM 819 C CA . GLU A 1 110 ? 14.727 -4.783 -21.087 1.00 82.19 110 GLU A CA 1
ATOM 820 C C . GLU A 1 110 ? 13.670 -3.707 -20.812 1.00 82.19 110 GLU A C 1
ATOM 822 O O . GLU A 1 110 ? 14.011 -2.562 -20.515 1.00 82.19 110 GLU A O 1
ATOM 827 N N . ASP A 1 111 ? 12.384 -4.067 -20.894 1.00 89.06 111 ASP A N 1
ATOM 828 C CA . ASP A 1 111 ? 11.294 -3.184 -20.464 1.00 89.06 111 ASP A CA 1
ATOM 829 C C . ASP A 1 111 ? 11.260 -3.125 -18.923 1.00 89.06 111 ASP A C 1
ATOM 831 O O . ASP A 1 111 ? 10.876 -4.111 -18.279 1.00 89.06 111 ASP A O 1
ATOM 835 N N . PRO A 1 112 ? 11.625 -1.983 -18.306 1.00 90.94 112 PRO A N 1
ATOM 836 C CA . PRO A 1 112 ? 11.707 -1.873 -16.855 1.00 90.94 112 PRO A CA 1
ATOM 837 C C . PRO A 1 112 ? 10.348 -2.021 -16.167 1.00 90.94 112 PRO A C 1
ATOM 839 O O . PRO A 1 112 ? 10.294 -2.482 -15.029 1.00 90.94 112 PRO A O 1
ATOM 842 N N . VAL A 1 113 ? 9.244 -1.668 -16.836 1.00 94.19 113 VAL A N 1
ATOM 843 C CA . VAL A 1 113 ? 7.897 -1.821 -16.268 1.00 94.19 113 VAL A CA 1
ATOM 844 C C . VAL A 1 113 ? 7.536 -3.296 -16.189 1.00 94.19 113 VAL A C 1
ATOM 846 O O . VAL A 1 113 ? 7.058 -3.759 -15.151 1.00 94.19 113 VAL A O 1
ATOM 849 N N . ARG A 1 114 ? 7.805 -4.043 -17.264 1.00 95.38 114 ARG A N 1
ATOM 850 C CA . ARG A 1 114 ? 7.557 -5.483 -17.307 1.00 95.38 114 ARG A CA 1
ATOM 851 C C . ARG A 1 114 ? 8.371 -6.224 -16.253 1.00 95.38 114 ARG A C 1
ATOM 853 O O . ARG A 1 114 ? 7.773 -6.930 -15.448 1.00 95.38 11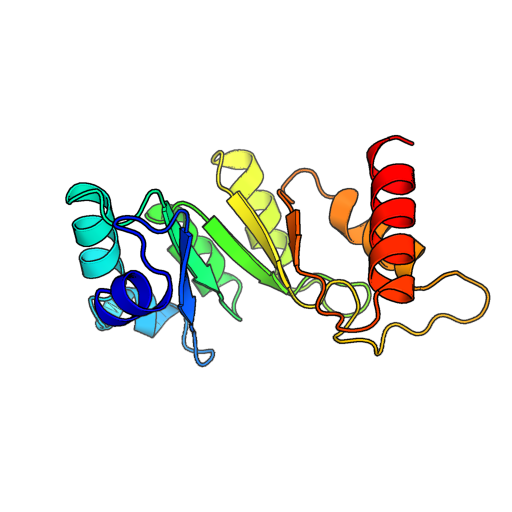4 ARG A O 1
ATOM 860 N N . ALA A 1 115 ? 9.683 -6.001 -16.196 1.00 95.62 115 ALA A N 1
ATOM 861 C CA . ALA A 1 115 ? 10.553 -6.651 -15.214 1.00 95.62 115 ALA A CA 1
ATOM 862 C C . ALA A 1 115 ? 10.135 -6.336 -13.763 1.00 95.62 115 ALA A C 1
ATOM 864 O O . ALA A 1 115 ? 10.100 -7.219 -12.904 1.00 95.62 115 ALA A O 1
ATOM 865 N N . SER A 1 116 ? 9.752 -5.083 -13.481 1.00 96.75 116 SER A N 1
ATOM 866 C CA . SER A 1 116 ? 9.204 -4.702 -12.175 1.00 96.75 116 SER A CA 1
ATOM 867 C C . SER A 1 116 ? 7.923 -5.462 -11.831 1.00 96.75 116 SER A C 1
ATOM 869 O O . SER A 1 116 ? 7.766 -5.912 -10.697 1.00 96.75 116 SER A O 1
ATOM 871 N N . PHE A 1 117 ? 6.993 -5.598 -12.776 1.00 97.50 117 PHE A N 1
ATOM 872 C CA . PHE A 1 117 ? 5.742 -6.317 -12.544 1.00 97.50 117 PHE A CA 1
ATOM 873 C C . PHE A 1 117 ? 5.935 -7.827 -12.435 1.00 97.50 117 PHE A C 1
ATOM 875 O O . PHE A 1 117 ? 5.267 -8.432 -11.604 1.00 97.50 117 PHE A O 1
ATOM 882 N N . GLU A 1 118 ? 6.861 -8.425 -13.184 1.00 97.38 118 GLU A N 1
ATOM 883 C CA . GLU A 1 118 ? 7.220 -9.842 -13.038 1.00 97.38 118 GLU A CA 1
ATOM 884 C C . GLU A 1 118 ? 7.767 -10.129 -11.633 1.00 97.38 118 GLU A C 1
ATOM 886 O O . GLU A 1 118 ? 7.334 -11.083 -10.990 1.00 97.38 118 GLU A O 1
ATOM 891 N N . LEU A 1 119 ? 8.628 -9.256 -11.092 1.00 97.19 119 LEU A N 1
ATOM 892 C CA . LEU A 1 119 ? 9.072 -9.361 -9.698 1.00 97.19 119 LEU A CA 1
ATOM 893 C C . LEU A 1 119 ? 7.907 -9.198 -8.708 1.00 97.19 119 LEU A C 1
ATOM 895 O O . LEU A 1 119 ? 7.756 -9.997 -7.787 1.00 97.19 119 LEU A O 1
ATOM 899 N N . VAL A 1 120 ? 7.119 -8.129 -8.858 1.00 97.69 120 VAL A N 1
ATOM 900 C CA . VAL A 1 120 ? 6.086 -7.754 -7.883 1.00 97.69 120 VAL A CA 1
ATOM 901 C C . VAL A 1 120 ? 4.940 -8.764 -7.859 1.00 97.69 120 VAL A C 1
ATOM 903 O O . VAL A 1 120 ? 4.576 -9.237 -6.788 1.00 97.69 120 VAL A O 1
ATOM 906 N N . PHE A 1 121 ? 4.377 -9.110 -9.015 1.00 98.00 121 PHE A N 1
ATOM 907 C CA . PHE A 1 121 ? 3.257 -10.051 -9.103 1.00 98.00 121 PHE A CA 1
ATOM 908 C C . PHE A 1 121 ? 3.699 -11.516 -9.072 1.00 98.00 121 PHE A C 1
ATOM 910 O O . PHE A 1 121 ? 2.866 -12.385 -8.830 1.00 98.00 121 PHE A O 1
ATOM 917 N N . GLY A 1 122 ? 4.995 -11.801 -9.238 1.00 97.25 122 GLY A N 1
ATOM 918 C CA . GLY A 1 122 ? 5.554 -13.133 -9.006 1.00 97.25 122 GLY A CA 1
ATOM 919 C C . GLY A 1 122 ? 5.509 -13.568 -7.537 1.00 97.25 122 GLY A C 1
ATOM 920 O O . GLY A 1 122 ? 5.635 -14.757 -7.248 1.00 97.25 122 GLY A O 1
ATOM 921 N N . HIS A 1 123 ? 5.306 -12.637 -6.598 1.00 98.00 123 HIS A N 1
ATOM 922 C CA . HIS A 1 123 ? 5.171 -12.959 -5.182 1.00 98.00 123 HIS A CA 1
ATOM 923 C C . HIS A 1 123 ? 3.696 -13.192 -4.793 1.00 98.00 123 HIS A C 1
ATOM 925 O O . HIS A 1 123 ? 2.897 -12.253 -4.850 1.00 98.00 123 HIS A O 1
ATOM 931 N N . PRO A 1 124 ? 3.314 -14.381 -4.281 1.00 97.25 124 PRO A N 1
ATOM 932 C CA . PRO A 1 124 ? 1.907 -14.735 -4.035 1.00 97.25 124 PRO A CA 1
ATOM 933 C C . PRO A 1 124 ? 1.225 -13.888 -2.950 1.00 97.25 124 PRO A C 1
ATOM 935 O O . PRO A 1 124 ? 0.003 -13.798 -2.901 1.00 97.25 124 PRO A O 1
ATOM 938 N N . GLY A 1 125 ? 2.009 -13.262 -2.070 1.00 97.12 125 GLY A N 1
ATOM 939 C CA . GLY A 1 125 ? 1.503 -12.343 -1.045 1.00 97.12 125 GLY A CA 1
ATOM 940 C C . GLY A 1 125 ? 0.991 -11.002 -1.566 1.00 97.12 125 GLY A C 1
ATOM 941 O O . GLY A 1 125 ? 0.286 -10.314 -0.835 1.00 97.12 125 GLY A O 1
ATOM 942 N N . VAL A 1 126 ? 1.334 -10.597 -2.794 1.00 98.19 126 VAL A N 1
ATOM 943 C CA . VAL A 1 126 ? 0.954 -9.280 -3.320 1.00 98.19 126 VAL A CA 1
ATOM 944 C C . VAL A 1 126 ? -0.506 -9.275 -3.762 1.00 98.19 126 VAL A C 1
ATOM 946 O O . VAL A 1 126 ? -0.892 -9.986 -4.682 1.00 98.19 126 VAL A O 1
ATOM 949 N N . THR A 1 127 ? -1.319 -8.413 -3.144 1.00 97.88 127 THR A N 1
ATOM 950 C CA . THR A 1 127 ? -2.720 -8.209 -3.548 1.00 97.88 127 THR A CA 1
ATOM 951 C C . THR A 1 127 ? -2.829 -7.220 -4.706 1.00 97.88 127 THR A C 1
ATOM 953 O O . THR A 1 127 ? -3.575 -7.450 -5.653 1.00 97.88 127 THR A O 1
ATOM 956 N N . ALA A 1 128 ? -2.099 -6.103 -4.637 1.00 98.25 128 ALA A N 1
ATOM 957 C CA . ALA A 1 128 ? -2.044 -5.107 -5.705 1.00 98.25 128 ALA A CA 1
ATOM 958 C C . ALA A 1 128 ? -0.776 -4.245 -5.615 1.00 98.25 128 ALA A C 1
ATOM 960 O O . ALA A 1 128 ? -0.163 -4.117 -4.554 1.00 98.25 128 ALA A O 1
ATOM 961 N N . ALA A 1 129 ? -0.423 -3.590 -6.721 1.00 98.00 129 ALA A N 1
ATOM 962 C CA . ALA A 1 129 ? 0.625 -2.575 -6.774 1.00 98.00 129 ALA A CA 1
ATOM 963 C C . ALA A 1 129 ? 0.019 -1.197 -7.075 1.00 98.00 129 ALA A C 1
ATOM 965 O O . ALA A 1 129 ? -0.764 -1.044 -8.011 1.00 98.00 129 ALA A O 1
ATOM 966 N N . ILE A 1 130 ? 0.397 -0.181 -6.298 1.00 97.75 130 ILE A N 1
ATOM 967 C CA . ILE A 1 130 ? -0.029 1.205 -6.506 1.00 97.75 130 ILE A CA 1
ATOM 968 C C . ILE A 1 130 ? 0.986 1.905 -7.408 1.00 97.75 130 ILE A C 1
ATOM 970 O O . ILE A 1 130 ? 2.133 2.143 -7.019 1.00 97.75 130 ILE A O 1
ATOM 974 N N . VAL A 1 131 ? 0.547 2.258 -8.617 1.00 96.12 131 VAL A N 1
ATOM 975 C CA . VAL A 1 131 ? 1.376 2.908 -9.636 1.00 96.12 131 VAL A CA 1
ATOM 976 C C . VAL A 1 131 ? 0.848 4.314 -9.895 1.00 96.12 131 VAL A C 1
ATOM 978 O O . VAL A 1 131 ? -0.237 4.494 -10.442 1.00 96.12 131 VAL A O 1
ATOM 981 N N . GLY A 1 132 ? 1.617 5.324 -9.490 1.00 93.38 132 GLY A N 1
ATOM 982 C CA . GLY A 1 132 ? 1.278 6.723 -9.734 1.00 93.38 132 GLY A CA 1
ATOM 983 C C . GLY A 1 132 ? 1.648 7.144 -11.155 1.00 93.38 132 GLY A C 1
ATOM 984 O O . GLY A 1 132 ? 2.815 7.093 -11.532 1.00 93.38 132 GLY A O 1
ATOM 985 N N . THR A 1 133 ? 0.668 7.593 -11.933 1.00 94.94 133 THR A N 1
ATOM 986 C CA . THR A 1 133 ? 0.880 8.270 -13.216 1.00 94.94 133 THR A CA 1
ATOM 987 C C . THR A 1 133 ? -0.274 9.227 -13.483 1.00 94.94 133 THR A C 1
ATOM 989 O O . THR A 1 133 ? -1.420 8.924 -13.167 1.00 94.94 133 THR A O 1
ATOM 992 N 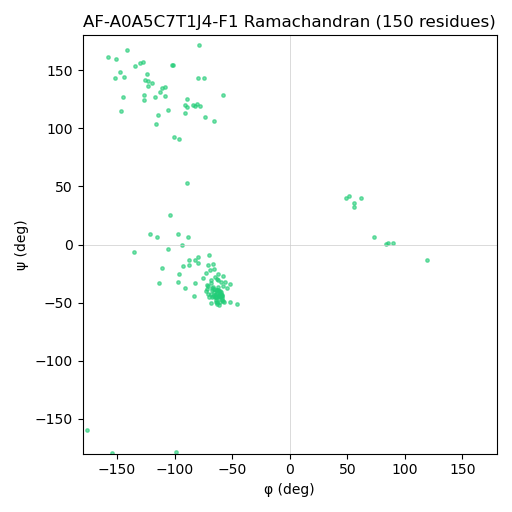N . ILE A 1 134 ? 0.034 10.375 -14.080 1.00 95.69 134 ILE A N 1
ATOM 993 C CA . ILE A 1 134 ? -0.962 11.322 -14.605 1.00 95.69 134 ILE A CA 1
ATOM 994 C C . ILE A 1 134 ? -1.029 11.291 -16.138 1.00 95.69 134 ILE A C 1
ATOM 996 O O . ILE A 1 134 ? -1.861 11.970 -16.731 1.00 95.69 134 ILE A O 1
ATOM 1000 N N . ASN A 1 135 ? -0.158 10.510 -16.791 1.00 96.44 135 ASN A N 1
ATOM 1001 C CA . ASN A 1 135 ? -0.185 10.326 -18.237 1.00 96.44 135 ASN A CA 1
ATOM 1002 C C . ASN A 1 135 ? -1.112 9.143 -18.586 1.00 96.44 135 ASN A C 1
ATOM 1004 O O . ASN A 1 135 ? -0.809 8.011 -18.183 1.00 96.44 135 ASN A O 1
ATOM 1008 N N . PRO A 1 136 ? -2.201 9.359 -19.351 1.00 96.88 136 PRO A N 1
ATOM 1009 C CA . PRO A 1 136 ? -3.138 8.298 -19.720 1.00 96.88 136 PRO A CA 1
ATOM 1010 C C . PRO A 1 136 ? -2.501 7.199 -20.583 1.00 96.88 136 PRO A C 1
ATOM 1012 O O . PRO A 1 136 ? -2.891 6.039 -20.474 1.00 96.88 136 PRO A O 1
ATOM 1015 N N . GLN A 1 137 ? -1.487 7.523 -21.391 1.00 96.62 137 GLN A N 1
ATOM 1016 C CA . GLN A 1 137 ? -0.757 6.527 -22.182 1.00 96.62 137 GLN A CA 1
ATOM 1017 C C . GLN A 1 137 ? 0.068 5.607 -21.279 1.0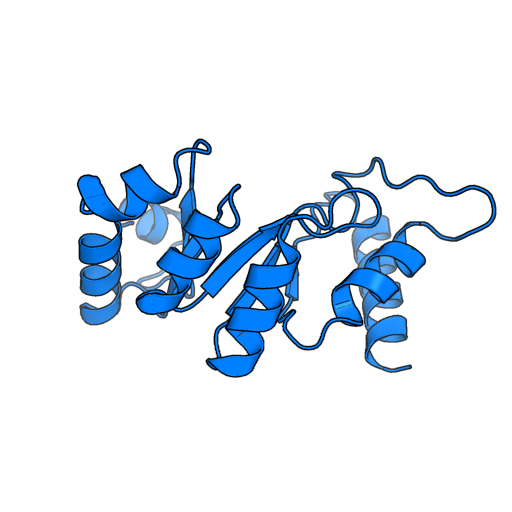0 96.62 137 GLN A C 1
ATOM 1019 O O . GLN A 1 137 ? 0.043 4.392 -21.455 1.00 96.62 137 GLN A O 1
ATOM 1024 N N . HIS A 1 138 ? 0.736 6.168 -20.265 1.00 94.94 138 HIS A N 1
ATOM 1025 C CA . HIS A 1 138 ? 1.450 5.365 -19.269 1.00 94.94 138 HIS A CA 1
ATOM 1026 C C . HIS A 1 138 ? 0.478 4.502 -18.459 1.00 94.94 138 HIS A C 1
ATOM 1028 O O . HIS A 1 138 ? 0.786 3.353 -18.170 1.00 94.94 138 HIS A O 1
ATOM 1034 N N . LEU A 1 139 ? -0.703 5.025 -18.107 1.00 96.94 139 LEU A N 1
ATOM 1035 C CA . LEU A 1 139 ? -1.724 4.246 -17.403 1.00 96.94 139 LEU A CA 1
ATOM 1036 C C . LEU A 1 139 ? -2.169 3.033 -18.232 1.00 96.94 139 LEU A C 1
ATOM 1038 O O . LEU A 1 139 ? -2.175 1.916 -17.719 1.00 96.94 139 LEU A O 1
ATOM 1042 N N . ALA A 1 140 ? -2.498 3.249 -19.509 1.00 97.69 140 ALA A N 1
ATOM 1043 C CA . ALA A 1 140 ? -2.904 2.183 -20.419 1.00 97.69 140 ALA A CA 1
ATOM 1044 C C . ALA A 1 140 ? -1.790 1.142 -20.619 1.00 97.69 140 ALA A C 1
ATOM 1046 O O . ALA A 1 140 ? -2.057 -0.057 -20.542 1.00 97.69 140 ALA A O 1
ATOM 1047 N N . ALA A 1 141 ? -0.545 1.590 -20.809 1.00 96.06 141 ALA A N 1
ATOM 1048 C CA . ALA A 1 141 ? 0.611 0.708 -20.947 1.00 96.06 141 ALA A CA 1
ATOM 1049 C C . ALA A 1 141 ? 0.855 -0.118 -19.673 1.00 96.06 141 ALA A C 1
ATOM 1051 O O . ALA A 1 141 ? 0.935 -1.340 -19.748 1.00 96.06 141 ALA A O 1
ATOM 1052 N N . ASN A 1 142 ? 0.875 0.516 -18.496 1.00 96.25 142 ASN A N 1
ATOM 1053 C CA . ASN A 1 142 ? 1.058 -0.176 -17.218 1.00 96.25 142 ASN A CA 1
ATOM 1054 C C . ASN A 1 142 ? -0.033 -1.232 -16.983 1.00 96.25 142 ASN A C 1
ATOM 1056 O O . ASN A 1 142 ? 0.271 -2.349 -16.572 1.00 96.25 142 ASN A O 1
ATOM 1060 N N . ALA A 1 143 ? -1.296 -0.900 -17.268 1.00 97.31 143 ALA A N 1
ATOM 1061 C CA . ALA A 1 143 ? -2.407 -1.840 -17.139 1.00 97.31 143 ALA A CA 1
ATOM 1062 C C . ALA A 1 143 ? -2.274 -3.033 -18.101 1.00 97.31 143 ALA A C 1
ATOM 1064 O O . ALA A 1 143 ? -2.493 -4.174 -17.692 1.00 97.31 143 ALA A O 1
ATOM 1065 N N . ALA A 1 144 ? -1.883 -2.789 -19.357 1.00 97.44 144 ALA A N 1
ATOM 1066 C CA . ALA A 1 144 ? -1.659 -3.844 -20.343 1.00 97.44 144 ALA A CA 1
ATOM 1067 C C . ALA A 1 144 ? -0.504 -4.774 -19.935 1.00 97.44 144 ALA A C 1
ATOM 1069 O O . ALA A 1 144 ? -0.660 -5.996 -19.977 1.00 97.44 144 ALA A O 1
ATOM 1070 N N . THR A 1 145 ? 0.619 -4.216 -19.472 1.00 97.12 145 THR A N 1
ATOM 1071 C CA . THR A 1 145 ? 1.768 -5.000 -19.002 1.00 97.12 145 THR A CA 1
ATOM 1072 C C . THR A 1 145 ? 1.415 -5.820 -17.762 1.00 97.12 145 THR A C 1
ATOM 1074 O O . THR A 1 145 ? 1.707 -7.012 -17.727 1.00 97.12 145 THR A O 1
ATOM 1077 N N . ALA A 1 146 ? 0.723 -5.238 -16.776 1.00 97.38 146 ALA A N 1
ATOM 1078 C CA . ALA A 1 146 ? 0.270 -5.977 -15.596 1.00 97.38 146 ALA A CA 1
ATOM 1079 C C . ALA A 1 146 ? -0.669 -7.136 -15.975 1.00 97.38 146 ALA A C 1
ATOM 1081 O O . ALA A 1 146 ? -0.505 -8.249 -15.483 1.00 97.38 146 ALA A O 1
ATOM 1082 N N . ALA A 1 147 ? -1.613 -6.911 -16.896 1.00 97.25 147 ALA A N 1
ATOM 1083 C CA . ALA A 1 147 ? -2.505 -7.964 -17.376 1.00 97.25 147 ALA A CA 1
ATOM 1084 C C . ALA A 1 147 ? -1.749 -9.104 -18.079 1.00 97.25 147 ALA A C 1
ATOM 1086 O O . ALA A 1 147 ? -2.106 -10.264 -17.889 1.00 97.25 147 ALA A O 1
ATOM 1087 N N . ALA A 1 148 ? -0.717 -8.787 -18.865 1.00 96.94 148 ALA A N 1
ATOM 1088 C CA . ALA A 1 148 ? 0.119 -9.786 -19.525 1.00 96.94 148 ALA A CA 1
ATOM 1089 C C . ALA A 1 148 ? 0.950 -10.607 -18.525 1.00 96.94 148 ALA A C 1
ATOM 1091 O O . ALA A 1 148 ? 1.065 -11.814 -18.698 1.00 96.94 148 ALA A O 1
ATOM 1092 N N . VAL A 1 149 ? 1.487 -9.970 -17.479 1.00 96.62 149 VAL A N 1
ATOM 1093 C CA . VAL A 1 149 ? 2.286 -10.638 -16.436 1.00 96.62 149 VAL A CA 1
ATOM 1094 C C . VAL A 1 149 ? 1.430 -11.532 -15.538 1.00 96.62 149 VAL A C 1
ATOM 1096 O O . VAL A 1 149 ? 1.840 -12.636 -15.225 1.00 96.62 149 VAL A O 1
ATOM 1099 N N . ILE A 1 150 ? 0.243 -11.081 -15.124 1.00 94.50 150 ILE A N 1
ATOM 1100 C CA . ILE A 1 150 ? -0.610 -11.841 -14.188 1.00 94.50 150 ILE A CA 1
ATOM 1101 C C . ILE A 1 150 ? -1.298 -13.029 -14.889 1.00 94.50 150 ILE A C 1
ATOM 1103 O O . ILE A 1 150 ? -1.631 -14.022 -14.248 1.00 94.50 150 ILE A O 1
ATOM 1107 N N . ARG A 1 151 ? -1.563 -12.933 -16.200 1.00 90.94 151 ARG A N 1
ATOM 1108 C CA . ARG A 1 151 ? -2.240 -13.999 -16.964 1.00 90.94 151 ARG A CA 1
ATOM 1109 C C . ARG A 1 151 ? -1.296 -14.995 -17.638 1.00 90.94 151 ARG A C 1
ATOM 1111 O O . ARG A 1 151 ? -1.791 -16.027 -18.091 1.00 90.94 151 ARG A O 1
ATOM 1118 N N . GLY A 1 152 ? -0.027 -14.631 -17.812 1.00 72.00 152 GLY A N 1
ATOM 1119 C CA . GLY A 1 152 ? 1.003 -15.488 -18.407 1.00 72.00 152 GLY A CA 1
ATOM 1120 C C . GLY A 1 152 ? 1.513 -16.508 -17.408 1.00 72.00 152 GLY A C 1
ATOM 1121 O O . GLY A 1 152 ? 1.764 -17.648 -17.851 1.00 72.00 152 GLY A O 1
#

Solvent-accessible surface area (backbone atoms only — not comparable to full-atom values): 8472 Å² total; per-residue (Å²): 108,68,70,56,30,65,74,66,75,40,82,56,43,66,69,50,58,48,82,52,94,53,61,31,54,58,48,64,72,71,64,56,55,58,61,51,49,53,47,39,32,74,73,54,40,22,77,36,35,28,29,36,43,75,40,47,69,24,34,46,59,31,50,76,80,33,48,25,32,33,39,57,40,32,90,88,44,59,83,38,50,67,36,38,57,51,21,53,79,67,79,36,45,27,38,28,36,46,36,48,57,82,77,66,54,76,52,90,95,52,63,39,66,52,56,24,42,47,60,49,68,66,37,87,28,52,70,46,73,57,78,92,72,91,49,69,67,59,49,54,49,53,53,52,46,48,52,52,56,78,73,104

Secondary structure (DSSP, 8-state):
-HHHHHHHT-S-EEEEEEE-SS-HHHHHHHS-HHHHHHHHHHTTSEEEEEEE-SSHHHHHHHHHHSSEEEEE-SSS--TTHHHHHHHHHHT-EEEEE-TTGGGT---SSS-HHHHHHHHHHTSTT--EE------HHHHHHHHHHHHHHHH-

Radius of gyration: 16.45 Å; Cα contacts (8 Å, |Δi|>4): 247; chains: 1; bounding box: 40×33×45 Å

Mean predicted aligned error: 3.02 Å

pLDDT: mean 96.07, std 6.06, range [70.56, 98.94]

Foldseek 3Di:
DVVVCVVVVHQADAEEADEDPAPLVCCLPPVCVLVVVVVCCVVVRYVFYFYAHEDLVSLLSRVVRGQEYEYEDEPVDHRNVVSLVSCVVVVGAYEYECLVVLVPQDDPPDDSLLVSLLRQLVRVSYPYYDDDDPDVVVVVVSVVSNVVNNVD

Sequence (152 aa):
VERSLQRLETDRIDLVLVHSDGNDVAILRDSGVYETLAELKREGKLRAFGLSGKTVEGGLLALERGDCAMVTYNLAERGEQAVLDHAVTHGKGILIKKALASGHAVLAGEDPVRASFELVFGHPGVTAAIVGTINPQHLAANAATAAAVIRG